Protein AF-A0A9D2AWJ4-F1 (afdb_monomer_lite)

Secondary structure (DSSP, 8-state):
----SGGG-S-HHHHHHHHHHHHSHHHHHHHHHHHHHHHHHHHHHHHHHHHHHHHHHHHHHHHHHHHHHHHHHHHHHHHHTT--HHHHHHHHTS-HHHHHHHHHTTTSS--

Foldseek 3Di:
DDDPALVSDPDPVVSVVRCQLPVDPVNVVVVVVVVVVVVVVVVVVVVVVVVVVVVVVCVVVVVVVVLVVVLLVQLVVCVVVVDDLVVSCVVSVHDSVVSVCSVVVVPPPDD

Structure (mmCIF, N/CA/C/O backbone):
data_AF-A0A9D2AWJ4-F1
#
_entry.id   AF-A0A9D2AWJ4-F1
#
loop_
_atom_site.group_PDB
_atom_site.id
_atom_site.type_symbol
_atom_site.label_atom_id
_atom_site.label_alt_id
_atom_site.label_comp_id
_atom_site.label_asym_id
_atom_site.label_entity_id
_atom_site.label_seq_id
_atom_site.pdbx_PDB_ins_code
_atom_site.Cartn_x
_atom_site.Cartn_y
_atom_site.Cartn_z
_atom_site.occupancy
_atom_site.B_iso_or_equiv
_atom_site.auth_seq_id
_atom_site.auth_comp_id
_atom_site.auth_asym_id
_atom_site.auth_atom_id
_atom_site.pdbx_PDB_model_num
ATOM 1 N N . PHE A 1 1 ? 27.344 -14.653 -24.974 1.00 52.97 1 PHE A N 1
ATOM 2 C CA . PHE A 1 1 ? 26.444 -13.484 -24.886 1.00 52.97 1 PHE A CA 1
ATOM 3 C C . PHE A 1 1 ? 27.143 -12.268 -24.255 1.00 52.97 1 PHE A C 1
ATOM 5 O O . PHE A 1 1 ? 26.547 -11.571 -23.450 1.00 52.97 1 PHE A O 1
ATOM 12 N N . HIS A 1 2 ? 28.403 -11.986 -24.617 1.00 65.50 2 HIS A N 1
ATOM 13 C CA . HIS A 1 2 ? 29.209 -10.933 -23.969 1.00 65.50 2 HIS A CA 1
ATOM 14 C C . HIS A 1 2 ? 29.884 -9.980 -24.970 1.00 65.50 2 HIS A C 1
ATOM 16 O O . HIS A 1 2 ? 30.898 -9.375 -24.646 1.00 65.50 2 HIS A O 1
ATOM 22 N N . CYS A 1 3 ? 29.340 -9.857 -26.181 1.00 77.12 3 CYS A N 1
ATOM 23 C CA . CYS A 1 3 ? 29.794 -8.860 -27.151 1.00 77.12 3 CYS A CA 1
ATOM 24 C C . CYS A 1 3 ? 29.312 -7.479 -26.683 1.00 77.12 3 CYS A C 1
ATOM 26 O O . CYS A 1 3 ? 28.118 -7.315 -26.415 1.00 77.12 3 CYS A O 1
ATOM 28 N N . LYS A 1 4 ? 30.225 -6.514 -26.543 1.00 82.62 4 LYS A N 1
ATOM 29 C CA . LYS A 1 4 ? 29.924 -5.157 -26.050 1.00 82.62 4 LYS A CA 1
ATOM 30 C C . LYS A 1 4 ? 29.567 -4.175 -27.166 1.00 82.62 4 LYS A C 1
ATOM 32 O O . LYS A 1 4 ? 28.931 -3.164 -26.886 1.00 82.62 4 LYS A O 1
ATOM 37 N N . SER A 1 5 ? 29.938 -4.485 -28.404 1.00 86.94 5 SER A N 1
ATOM 38 C CA . SER A 1 5 ? 29.662 -3.686 -29.602 1.00 86.94 5 SER A CA 1
ATOM 39 C C . SER A 1 5 ? 29.201 -4.569 -30.759 1.00 86.94 5 SER A C 1
ATOM 41 O O . SER A 1 5 ? 29.376 -5.793 -30.731 1.00 86.94 5 SER A O 1
ATOM 43 N N . ALA A 1 6 ? 28.632 -3.953 -31.797 1.00 91.19 6 ALA A N 1
ATOM 44 C CA . ALA A 1 6 ? 28.176 -4.673 -32.981 1.00 91.19 6 ALA A CA 1
ATOM 45 C C . ALA A 1 6 ? 29.315 -5.436 -33.674 1.00 91.19 6 ALA A C 1
ATOM 47 O O . ALA A 1 6 ? 29.113 -6.555 -34.139 1.00 91.19 6 ALA A O 1
ATOM 48 N N . SER A 1 7 ? 30.526 -4.869 -33.704 1.00 90.31 7 SER A N 1
ATOM 49 C CA . SER A 1 7 ? 31.691 -5.469 -34.370 1.00 90.31 7 SER A CA 1
ATOM 50 C C . SER A 1 7 ? 32.209 -6.745 -33.704 1.00 90.31 7 SER A C 1
ATOM 52 O O . SER A 1 7 ? 32.935 -7.508 -34.329 1.00 90.31 7 SER A O 1
ATOM 54 N N . GLU A 1 8 ? 31.867 -6.979 -32.437 1.00 90.94 8 GLU A N 1
ATOM 55 C CA . GLU A 1 8 ? 32.259 -8.190 -31.705 1.00 90.94 8 GLU A CA 1
ATOM 56 C C . GLU A 1 8 ? 31.268 -9.347 -31.911 1.00 90.94 8 GLU A C 1
ATOM 58 O O . GLU A 1 8 ? 31.483 -10.452 -31.409 1.00 90.94 8 GLU A O 1
ATOM 63 N N . MET A 1 9 ? 30.154 -9.105 -32.606 1.00 90.06 9 MET A N 1
ATOM 64 C CA . MET A 1 9 ? 29.104 -10.095 -32.814 1.00 90.06 9 MET A CA 1
ATOM 65 C C . MET A 1 9 ? 29.366 -10.915 -34.077 1.00 90.06 9 MET A C 1
ATOM 67 O O . MET A 1 9 ? 29.574 -10.372 -35.152 1.00 90.06 9 MET A O 1
ATOM 71 N N . TYR A 1 10 ? 29.278 -12.241 -33.955 1.00 88.94 10 TYR A N 1
ATOM 72 C CA . TYR A 1 10 ? 29.454 -13.163 -35.085 1.00 88.94 10 TYR A CA 1
ATOM 73 C C . TYR A 1 10 ? 28.266 -13.172 -36.065 1.00 88.94 10 TYR A C 1
ATOM 75 O O . TYR A 1 10 ? 28.417 -13.491 -37.239 1.00 88.94 10 TYR A O 1
ATOM 83 N N . SER A 1 11 ? 27.057 -12.866 -35.588 1.00 91.38 11 SER A N 1
ATOM 84 C CA . SER A 1 11 ? 25.866 -12.841 -36.439 1.00 91.38 11 SER A CA 1
ATOM 85 C C . SER A 1 11 ? 25.741 -11.489 -37.125 1.00 91.38 11 SER A C 1
ATOM 87 O O . SER A 1 11 ? 25.444 -10.504 -36.456 1.00 91.38 11 SER A O 1
ATOM 89 N N . GLU A 1 12 ? 25.865 -11.476 -38.451 1.00 92.31 12 GLU A N 1
ATOM 90 C CA . GLU A 1 12 ? 25.696 -10.275 -39.287 1.00 92.31 12 GLU A CA 1
ATOM 91 C C . GLU A 1 12 ? 24.323 -9.603 -39.111 1.00 92.31 12 GLU A C 1
ATOM 93 O O . GLU A 1 12 ? 24.183 -8.383 -39.140 1.00 92.31 12 GLU A O 1
ATOM 98 N N . VAL A 1 13 ? 23.281 -10.405 -38.876 1.00 94.06 13 VAL A N 1
ATOM 99 C CA . VAL A 1 13 ? 21.922 -9.893 -38.650 1.00 94.06 13 VAL A CA 1
ATOM 100 C C . VAL A 1 13 ? 21.830 -9.169 -37.306 1.00 94.06 13 VAL A C 1
ATOM 102 O O . VAL A 1 13 ? 21.256 -8.083 -37.216 1.00 94.06 13 VAL A O 1
ATOM 105 N N . LEU A 1 14 ? 22.383 -9.764 -36.245 1.00 90.56 14 LEU A N 1
ATOM 106 C CA . LEU A 1 14 ? 22.347 -9.158 -34.915 1.00 90.56 14 LEU A CA 1
ATOM 107 C C . LEU A 1 14 ? 23.324 -7.981 -34.798 1.00 90.56 14 LEU A C 1
ATOM 109 O O . LEU A 1 14 ? 22.961 -6.981 -34.184 1.00 90.56 14 LEU A O 1
ATOM 113 N N . SER A 1 15 ? 24.512 -8.070 -35.405 1.00 93.56 15 SER A N 1
ATOM 114 C CA . SER A 1 15 ? 25.485 -6.973 -35.453 1.00 93.56 15 SER A CA 1
ATOM 115 C C . SER A 1 15 ? 24.887 -5.756 -36.158 1.00 93.56 15 SER A C 1
ATOM 117 O O . SER A 1 15 ? 24.938 -4.656 -35.613 1.00 93.56 15 SER A O 1
ATOM 119 N N . GLY A 1 16 ? 24.219 -5.957 -37.301 1.00 94.69 16 GLY A N 1
ATOM 120 C CA . GLY A 1 16 ? 23.527 -4.897 -38.030 1.00 94.69 16 GLY A CA 1
ATOM 121 C C . GLY A 1 16 ? 22.482 -4.186 -37.171 1.00 94.69 16 GLY A C 1
ATOM 122 O O . GLY A 1 16 ? 22.517 -2.965 -37.042 1.00 94.69 16 GLY A O 1
ATOM 123 N N . ARG A 1 17 ? 21.604 -4.945 -36.500 1.00 93.56 17 ARG A N 1
ATOM 124 C CA . ARG A 1 17 ? 20.577 -4.367 -35.614 1.00 93.56 17 ARG A CA 1
ATOM 125 C C . ARG A 1 17 ? 21.167 -3.630 -34.413 1.00 93.56 17 ARG A C 1
ATOM 127 O O . ARG A 1 17 ? 20.675 -2.563 -34.062 1.00 93.56 17 ARG A O 1
ATOM 134 N N . VAL A 1 18 ? 22.195 -4.190 -33.774 1.00 92.50 18 VAL A N 1
ATOM 135 C CA . VAL A 1 18 ? 22.856 -3.551 -32.625 1.00 92.50 18 VAL A CA 1
ATOM 136 C C . VAL A 1 18 ? 23.544 -2.260 -33.047 1.00 92.50 18 VAL A C 1
ATOM 138 O O . VAL A 1 18 ? 23.438 -1.272 -32.327 1.00 92.50 18 VAL A O 1
ATOM 141 N N . ARG A 1 19 ? 24.182 -2.237 -34.222 1.00 94.62 19 ARG A N 1
ATOM 142 C CA . ARG A 1 19 ? 24.784 -1.021 -34.768 1.00 94.62 19 ARG A CA 1
ATOM 143 C C . ARG A 1 19 ? 23.736 0.067 -34.977 1.00 94.62 19 ARG A C 1
ATOM 145 O O . ARG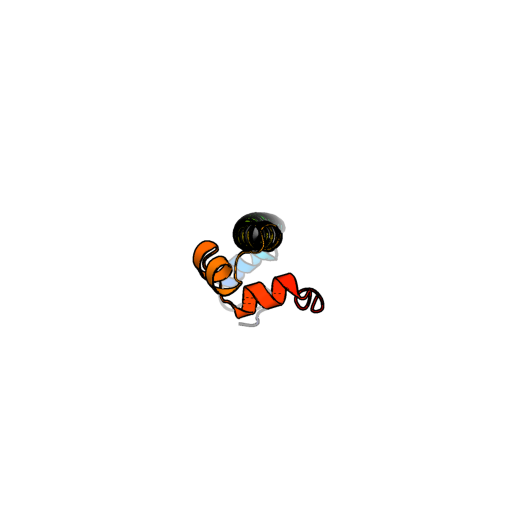 A 1 19 ? 23.929 1.169 -34.481 1.00 94.62 19 ARG A O 1
ATOM 152 N N . THR A 1 20 ? 22.618 -0.241 -35.636 1.00 94.75 20 THR A N 1
ATOM 153 C CA . THR A 1 20 ? 21.528 0.731 -35.817 1.00 94.75 20 THR A CA 1
ATOM 154 C C . THR A 1 20 ? 21.048 1.270 -34.471 1.00 94.75 20 THR A C 1
ATOM 156 O O . THR A 1 20 ? 21.142 2.465 -34.233 1.00 94.75 20 THR A O 1
ATOM 159 N N . LEU A 1 21 ? 20.636 0.399 -33.549 1.00 93.25 21 LEU A N 1
ATOM 160 C CA . LEU A 1 21 ? 19.974 0.823 -32.310 1.00 93.25 21 LEU A CA 1
ATOM 161 C C . LEU A 1 21 ? 20.910 1.451 -31.262 1.00 93.25 21 LEU A C 1
ATOM 163 O O . LEU A 1 21 ? 20.443 2.204 -30.418 1.00 93.25 21 LEU A O 1
ATOM 167 N N . LYS A 1 22 ? 22.206 1.107 -31.248 1.00 91.75 22 LYS A N 1
ATOM 168 C CA . LYS A 1 22 ? 23.138 1.529 -30.179 1.00 91.75 22 LYS A CA 1
ATOM 169 C C . LYS A 1 22 ? 24.299 2.401 -30.635 1.00 91.75 22 LYS A C 1
ATOM 171 O O . LYS A 1 22 ? 24.954 2.990 -29.782 1.00 91.75 22 LYS A O 1
ATOM 176 N N . GLU A 1 23 ? 24.611 2.421 -31.928 1.00 93.50 23 GLU A N 1
ATOM 177 C CA . GLU A 1 23 ? 25.801 3.106 -32.450 1.00 93.50 23 GLU A CA 1
ATOM 178 C C . GLU A 1 23 ? 25.448 4.240 -33.427 1.00 93.50 23 GLU A C 1
ATOM 180 O O . GLU A 1 23 ? 26.265 5.140 -33.604 1.00 93.50 23 GLU A O 1
ATOM 185 N N . THR A 1 24 ? 24.261 4.230 -34.051 1.00 96.75 24 THR A N 1
ATOM 186 C CA . THR A 1 24 ? 23.803 5.350 -34.895 1.00 96.75 24 THR A CA 1
ATOM 187 C C . THR A 1 24 ? 23.062 6.398 -34.075 1.00 96.75 24 THR A C 1
ATOM 189 O O . THR A 1 24 ? 22.346 6.052 -33.141 1.00 96.75 24 THR A O 1
ATOM 192 N N . GLU A 1 25 ? 23.215 7.671 -34.440 1.00 97.62 25 GLU A N 1
ATOM 193 C CA . GLU A 1 25 ? 22.549 8.793 -33.765 1.00 97.62 25 GLU A CA 1
ATOM 194 C C . GLU A 1 25 ? 21.021 8.637 -33.780 1.00 97.62 25 GLU A C 1
ATOM 196 O O . GLU A 1 25 ? 20.405 8.648 -32.720 1.00 97.62 25 GLU A O 1
ATOM 201 N N . GLU A 1 26 ? 20.432 8.349 -34.946 1.00 96.69 26 GLU A N 1
ATOM 202 C CA . GLU A 1 26 ? 18.986 8.127 -35.105 1.00 96.69 26 GLU A CA 1
ATOM 203 C C . GLU A 1 26 ? 18.467 6.982 -34.222 1.00 96.69 26 GLU A C 1
ATOM 205 O O . GLU A 1 26 ? 17.487 7.148 -33.498 1.00 96.69 26 GLU A O 1
ATOM 210 N N . GLY A 1 27 ? 19.145 5.828 -34.224 1.00 96.38 27 GLY A N 1
ATOM 211 C CA . GLY A 1 27 ? 18.717 4.696 -33.400 1.00 96.38 27 GLY A CA 1
ATOM 212 C C . GLY A 1 27 ? 18.899 4.939 -31.901 1.00 96.38 27 GLY A C 1
ATOM 213 O O . GLY A 1 27 ? 18.082 4.479 -31.108 1.00 96.38 27 GLY A O 1
ATOM 214 N N . ILE A 1 28 ? 19.926 5.693 -31.494 1.00 95.81 28 ILE A N 1
ATOM 215 C CA . ILE A 1 28 ? 20.097 6.105 -30.095 1.00 95.81 28 ILE A CA 1
ATOM 216 C C . ILE A 1 28 ? 18.968 7.053 -29.682 1.00 95.81 28 ILE A C 1
ATOM 218 O O . ILE A 1 28 ? 18.414 6.886 -28.598 1.00 95.81 28 ILE A O 1
ATOM 222 N N . GLU A 1 29 ? 18.609 8.029 -30.517 1.00 97.19 29 GLU A N 1
ATOM 223 C CA . GLU A 1 29 ? 17.508 8.958 -30.242 1.00 97.19 29 GLU A CA 1
ATOM 224 C C . GLU A 1 29 ? 16.162 8.234 -30.119 1.00 97.19 29 GLU A C 1
ATOM 226 O O . GLU A 1 29 ? 15.420 8.481 -29.163 1.00 97.19 29 GLU A O 1
ATOM 231 N N . GLU A 1 30 ? 15.873 7.300 -31.030 1.00 96.50 30 GLU A N 1
ATOM 232 C CA . GLU A 1 30 ? 14.681 6.448 -30.976 1.00 96.50 30 GLU A CA 1
ATOM 233 C C . GLU A 1 30 ? 14.642 5.639 -29.672 1.00 96.50 30 GLU A C 1
ATOM 235 O O . GLU A 1 30 ? 13.666 5.712 -28.925 1.00 96.50 30 GLU A O 1
ATOM 240 N N . MET A 1 31 ? 15.733 4.945 -29.333 1.00 95.31 31 MET A N 1
ATOM 241 C CA . MET A 1 31 ? 15.819 4.150 -28.103 1.00 95.31 31 MET A CA 1
ATOM 242 C C . MET A 1 31 ? 15.711 4.998 -26.836 1.00 95.31 31 MET A C 1
ATOM 244 O O . MET A 1 31 ? 15.049 4.590 -25.883 1.00 95.31 31 MET A O 1
ATOM 248 N N . CYS A 1 32 ? 16.330 6.179 -26.805 1.00 96.19 32 CYS A N 1
ATOM 249 C CA . CYS A 1 32 ? 16.199 7.111 -25.687 1.00 96.19 32 CYS A CA 1
ATOM 250 C C . CYS A 1 32 ? 14.742 7.529 -25.489 1.00 96.19 32 CYS A C 1
ATOM 252 O O . CYS A 1 32 ? 14.252 7.536 -24.360 1.00 96.19 32 CYS A O 1
ATOM 254 N N . ARG A 1 33 ? 14.037 7.838 -26.580 1.00 97.38 33 ARG A N 1
ATOM 255 C CA . ARG A 1 33 ? 12.627 8.213 -26.527 1.00 97.38 33 ARG A CA 1
ATOM 256 C C . ARG A 1 33 ? 11.747 7.059 -26.049 1.00 97.38 33 ARG A C 1
ATOM 258 O O . ARG A 1 33 ? 10.932 7.269 -25.156 1.00 97.38 33 ARG A O 1
ATOM 265 N N . GLU A 1 34 ? 11.919 5.859 -26.598 1.00 97.25 34 GLU A N 1
ATOM 266 C CA . GLU A 1 34 ? 11.145 4.685 -26.177 1.00 97.25 34 GLU A CA 1
ATOM 267 C C . GLU A 1 34 ? 11.365 4.355 -24.694 1.00 97.25 34 GLU A C 1
ATOM 269 O O . GLU A 1 34 ? 10.415 4.044 -23.974 1.00 97.25 34 GLU A O 1
ATOM 274 N N . LEU A 1 35 ? 12.609 4.459 -24.212 1.00 97.19 35 LEU A N 1
ATOM 275 C CA . LEU A 1 35 ? 12.930 4.240 -22.803 1.00 97.19 35 LEU A CA 1
ATOM 276 C C . LEU A 1 35 ? 12.305 5.299 -21.892 1.00 97.19 35 LEU A C 1
ATOM 278 O O . LEU A 1 35 ? 11.816 4.950 -20.818 1.00 97.19 35 LEU A O 1
ATOM 282 N N . GLU A 1 36 ? 12.292 6.567 -22.308 1.00 98.19 36 GLU A N 1
ATOM 283 C CA . GLU A 1 36 ? 11.619 7.634 -21.565 1.00 98.19 36 GLU A CA 1
ATOM 284 C C . GLU A 1 36 ? 10.107 7.375 -21.501 1.00 98.19 36 GLU A C 1
ATOM 286 O O . GLU A 1 36 ? 9.521 7.420 -20.422 1.00 98.19 36 GLU A O 1
ATOM 291 N N . GLU A 1 37 ? 9.473 7.021 -22.621 1.00 98.25 37 GLU A N 1
ATOM 292 C CA . GLU A 1 37 ? 8.043 6.690 -22.664 1.00 98.25 37 GLU A CA 1
ATOM 293 C C . GLU A 1 37 ? 7.711 5.489 -21.758 1.00 98.25 37 GLU A C 1
ATOM 295 O O . GLU A 1 37 ? 6.761 5.554 -20.971 1.00 98.25 37 GLU A O 1
ATOM 300 N N . LEU A 1 38 ? 8.527 4.429 -21.789 1.00 98.38 38 LEU A N 1
ATOM 301 C CA . LEU A 1 38 ? 8.382 3.272 -20.901 1.00 98.38 38 LEU A CA 1
ATOM 302 C C . LEU A 1 38 ? 8.541 3.663 -19.424 1.00 98.38 38 LEU A C 1
ATOM 304 O O . LEU A 1 38 ? 7.760 3.219 -18.578 1.00 98.38 38 LEU A O 1
ATOM 308 N N . TYR A 1 39 ? 9.532 4.498 -19.101 1.00 98.38 39 TYR A N 1
ATOM 309 C CA . TYR A 1 39 ? 9.754 4.975 -17.738 1.00 98.38 39 TYR A CA 1
ATOM 310 C C . TYR A 1 39 ? 8.565 5.799 -17.235 1.00 98.38 39 TYR A C 1
ATOM 312 O O . TYR A 1 39 ? 8.069 5.560 -16.133 1.00 98.38 39 TYR A O 1
ATOM 320 N N . GLN A 1 40 ? 8.057 6.725 -18.051 1.00 98.50 40 GLN A N 1
ATOM 321 C CA . GLN A 1 40 ? 6.895 7.535 -17.693 1.00 98.50 40 GLN A CA 1
ATOM 322 C C . GLN A 1 40 ? 5.639 6.679 -17.508 1.00 98.50 40 GLN A C 1
ATOM 324 O O . GLN A 1 40 ? 4.900 6.889 -16.546 1.00 98.50 40 GLN A O 1
ATOM 329 N N . MET A 1 41 ? 5.426 5.678 -18.366 1.00 98.19 41 MET A N 1
ATOM 330 C CA . MET A 1 41 ? 4.320 4.729 -18.230 1.00 98.19 41 MET A CA 1
ATOM 331 C C . MET A 1 41 ? 4.402 3.966 -16.905 1.00 98.19 41 MET A C 1
ATOM 333 O O . MET A 1 41 ? 3.460 4.012 -16.117 1.00 98.19 41 MET A O 1
ATOM 337 N N . GLY A 1 42 ? 5.563 3.383 -16.589 1.00 98.50 42 GLY A N 1
ATOM 338 C CA . GLY A 1 42 ? 5.769 2.684 -15.318 1.00 98.50 42 GLY A CA 1
ATOM 339 C C . GLY A 1 42 ? 5.571 3.590 -14.096 1.00 98.50 42 GLY A C 1
ATOM 340 O O . GLY A 1 42 ? 4.989 3.179 -13.093 1.00 98.50 42 GLY A O 1
ATOM 341 N N . MET A 1 43 ? 5.988 4.857 -14.182 1.00 98.44 43 MET A N 1
ATOM 342 C CA . MET A 1 43 ? 5.756 5.850 -13.129 1.00 98.44 43 MET A CA 1
ATOM 343 C C . MET A 1 43 ? 4.271 6.196 -12.963 1.00 98.44 43 MET A C 1
ATOM 345 O O . MET A 1 43 ? 3.807 6.406 -11.838 1.00 98.44 43 MET A O 1
ATOM 349 N N . MET A 1 44 ? 3.520 6.297 -14.060 1.00 98.31 44 MET A N 1
ATOM 350 C CA . MET A 1 44 ? 2.081 6.556 -14.026 1.00 98.31 44 MET A CA 1
ATOM 351 C C . MET A 1 44 ? 1.316 5.377 -13.433 1.00 98.31 44 MET A C 1
ATOM 353 O O . MET A 1 44 ? 0.498 5.597 -12.534 1.00 98.31 44 MET A O 1
ATOM 357 N N . ASP A 1 45 ? 1.634 4.162 -13.875 1.00 98.38 45 ASP A N 1
ATOM 358 C CA . ASP A 1 45 ? 1.025 2.922 -13.398 1.00 98.38 45 ASP A CA 1
ATOM 359 C C . ASP A 1 45 ? 1.303 2.731 -11.908 1.00 98.38 45 ASP A C 1
ATOM 361 O O . ASP A 1 45 ? 0.366 2.649 -11.116 1.00 98.38 45 ASP A O 1
ATOM 365 N N . GLY A 1 46 ? 2.567 2.838 -11.482 1.00 98.62 46 GLY A N 1
ATOM 366 C CA . GLY A 1 46 ? 2.930 2.718 -10.069 1.00 98.62 46 GLY A CA 1
ATOM 367 C C . GLY A 1 46 ? 2.244 3.761 -9.176 1.00 98.62 46 GLY A C 1
ATOM 368 O O . GLY A 1 46 ? 1.810 3.457 -8.063 1.00 98.62 46 GLY A O 1
ATOM 369 N N . ARG A 1 47 ? 2.063 5.003 -9.655 1.00 98.44 47 ARG A N 1
ATOM 370 C CA . ARG A 1 47 ? 1.282 6.017 -8.920 1.00 98.44 47 ARG A CA 1
ATOM 371 C C . ARG A 1 47 ? -0.210 5.692 -8.887 1.00 98.44 47 ARG A C 1
ATOM 373 O O . ARG A 1 47 ? -0.871 6.030 -7.904 1.00 98.44 47 ARG A O 1
ATOM 380 N N . ALA A 1 48 ? -0.769 5.142 -9.962 1.00 98.50 48 ALA A N 1
ATOM 381 C CA . ALA A 1 48 ? -2.177 4.769 -10.024 1.00 98.50 48 ALA A CA 1
ATOM 382 C C . ALA A 1 48 ? -2.475 3.599 -9.079 1.00 98.50 48 ALA A C 1
ATOM 384 O O . ALA A 1 48 ? -3.381 3.719 -8.251 1.00 98.50 48 ALA A O 1
ATOM 385 N N . GLU A 1 49 ? -1.660 2.546 -9.138 1.00 98.44 49 GLU A N 1
ATOM 386 C CA . GLU A 1 49 ? -1.721 1.386 -8.249 1.00 98.44 49 GLU A CA 1
ATOM 387 C C . GLU A 1 49 ? -1.577 1.819 -6.791 1.00 98.44 49 GLU A C 1
ATOM 389 O O . GLU A 1 49 ? -2.516 1.643 -6.014 1.00 98.44 49 GLU A O 1
ATOM 394 N N . GLY A 1 50 ? -0.498 2.530 -6.445 1.00 98.62 50 GLY A N 1
ATOM 395 C CA . GLY A 1 50 ? -0.256 2.976 -5.071 1.00 98.62 50 GLY A CA 1
ATOM 396 C C . GLY A 1 50 ? -1.367 3.869 -4.505 1.00 98.62 50 GLY A C 1
ATOM 397 O O . GLY A 1 50 ? -1.732 3.750 -3.335 1.00 98.62 50 GLY A O 1
ATOM 398 N N . ARG A 1 51 ? -1.980 4.738 -5.326 1.00 98.44 51 ARG A N 1
ATOM 399 C CA . ARG A 1 51 ? -3.167 5.504 -4.900 1.00 98.44 51 ARG A CA 1
ATOM 400 C C . ARG A 1 51 ? -4.369 4.600 -4.659 1.00 98.44 51 ARG A C 1
ATOM 402 O O . ARG A 1 51 ? -5.080 4.800 -3.677 1.00 98.44 51 ARG A O 1
ATOM 409 N N . SER A 1 52 ? -4.631 3.657 -5.560 1.00 98.25 52 SER A N 1
ATOM 410 C CA . SER A 1 52 ? -5.781 2.761 -5.446 1.00 98.25 52 SER A CA 1
ATOM 411 C C . SER A 1 52 ? -5.681 1.864 -4.208 1.00 98.25 52 SER A C 1
ATOM 413 O O . SER A 1 52 ? -6.644 1.780 -3.443 1.00 98.25 52 SER A O 1
ATOM 415 N N . GLU A 1 53 ? -4.499 1.302 -3.945 1.00 98.25 53 GLU A N 1
ATOM 416 C CA . GLU A 1 53 ? -4.207 0.488 -2.766 1.00 98.25 53 GLU A CA 1
ATOM 417 C C . GLU A 1 53 ? -4.287 1.317 -1.486 1.00 98.25 53 GLU A C 1
ATOM 419 O O . GLU A 1 53 ? -4.988 0.936 -0.548 1.00 98.25 53 GLU A O 1
ATOM 424 N N . GLY A 1 54 ? -3.661 2.499 -1.467 1.00 98.56 54 GLY A N 1
ATOM 425 C CA . GLY A 1 54 ? -3.709 3.402 -0.317 1.00 98.56 54 GLY A CA 1
ATOM 426 C C . GLY A 1 54 ? -5.135 3.833 0.040 1.00 98.56 54 GLY A C 1
ATOM 427 O O . GLY A 1 54 ? -5.511 3.843 1.210 1.00 98.56 54 GLY A O 1
ATOM 428 N N . ILE A 1 55 ? -5.975 4.124 -0.960 1.00 98.44 55 ILE A N 1
ATOM 429 C CA . ILE A 1 55 ? -7.396 4.438 -0.747 1.00 98.44 55 ILE A CA 1
ATOM 430 C C . ILE A 1 55 ? -8.156 3.222 -0.208 1.00 98.44 55 ILE A C 1
ATOM 432 O O . ILE A 1 55 ? -9.017 3.380 0.662 1.00 98.44 55 ILE A O 1
ATOM 436 N N . ALA A 1 56 ? -7.893 2.024 -0.731 1.00 98.12 56 ALA A N 1
ATOM 437 C CA . ALA A 1 56 ? -8.568 0.809 -0.290 1.00 98.12 56 ALA A CA 1
ATOM 438 C C . ALA A 1 56 ? -8.226 0.478 1.171 1.00 98.12 56 ALA A C 1
ATOM 440 O O . ALA A 1 56 ? -9.143 0.273 1.973 1.00 98.12 56 ALA A O 1
ATOM 441 N N . LEU A 1 57 ? -6.935 0.511 1.519 1.00 97.94 57 LEU A N 1
ATOM 442 C CA . LEU A 1 57 ? -6.432 0.306 2.879 1.00 97.94 57 LEU A CA 1
ATOM 443 C C . LEU A 1 57 ? -6.982 1.366 3.833 1.00 97.94 57 LEU A C 1
ATOM 445 O O . LEU A 1 57 ? -7.647 1.018 4.805 1.00 97.94 57 LEU A O 1
ATOM 449 N N . GLY A 1 58 ? -6.844 2.651 3.493 1.00 98.38 58 GLY A N 1
ATOM 450 C CA . GLY A 1 58 ? -7.335 3.743 4.333 1.00 98.38 58 GLY A CA 1
ATOM 451 C C . GLY A 1 58 ? -8.848 3.685 4.574 1.00 98.38 58 GLY A C 1
ATOM 452 O O . GLY A 1 58 ? -9.317 3.947 5.680 1.00 98.38 58 GLY A O 1
ATOM 453 N N . ARG A 1 59 ? -9.648 3.271 3.578 1.00 98.06 59 ARG A N 1
ATOM 454 C CA . ARG A 1 59 ? -11.092 3.045 3.780 1.00 98.06 59 ARG A CA 1
ATOM 455 C C . ARG A 1 59 ? -11.395 1.824 4.639 1.00 98.06 59 ARG A C 1
ATOM 457 O O . ARG A 1 59 ? -12.450 1.801 5.270 1.00 98.06 59 ARG A O 1
ATOM 464 N N . ALA A 1 60 ? -10.588 0.770 4.579 1.00 97.81 60 ALA A N 1
ATOM 465 C CA . ALA A 1 60 ? -10.781 -0.416 5.408 1.00 97.81 60 ALA A CA 1
ATOM 466 C C . ALA A 1 60 ? -10.443 -0.106 6.873 1.00 97.81 60 ALA A C 1
ATOM 468 O O . ALA A 1 60 ? -11.285 -0.322 7.744 1.00 97.81 60 ALA A O 1
ATOM 469 N N . GLU A 1 61 ? -9.278 0.497 7.115 1.00 97.62 61 GLU A N 1
ATOM 470 C CA . GLU A 1 61 ? -8.835 0.942 8.438 1.00 97.62 61 GLU A CA 1
ATOM 471 C C . GLU A 1 61 ? -9.809 1.958 9.034 1.00 97.62 61 GLU A C 1
ATOM 473 O O . GLU A 1 61 ? -10.316 1.747 10.132 1.00 97.62 61 GLU A O 1
ATOM 478 N N . GLY A 1 62 ? -10.174 2.999 8.279 1.00 98.06 62 GLY A N 1
ATOM 479 C 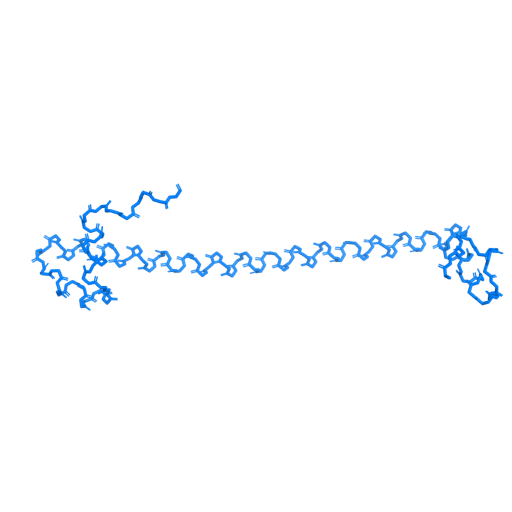CA . GLY A 1 62 ? -11.108 4.023 8.747 1.00 98.06 62 GLY A CA 1
ATOM 480 C C . GLY A 1 62 ? -12.496 3.475 9.092 1.00 98.06 62 GLY A C 1
ATOM 481 O O . GLY A 1 62 ? -13.114 3.931 10.051 1.00 98.06 62 GLY A O 1
ATOM 482 N N . ARG A 1 63 ? -12.990 2.464 8.360 1.00 97.94 63 ARG A N 1
ATOM 483 C CA . ARG A 1 63 ? -14.256 1.790 8.700 1.00 97.94 63 ARG A CA 1
ATOM 484 C C . ARG A 1 63 ? -14.142 0.979 9.986 1.00 97.94 63 ARG A C 1
ATOM 486 O O . ARG A 1 63 ? -15.019 1.094 10.835 1.00 97.94 63 ARG A O 1
ATOM 493 N N . SER A 1 64 ? -13.078 0.188 10.129 1.00 96.38 64 SER A N 1
ATOM 494 C CA . SER A 1 64 ? -12.841 -0.615 11.334 1.00 96.38 64 SER A CA 1
ATOM 495 C C . SER A 1 64 ? -12.686 0.271 12.570 1.00 96.38 64 SER A C 1
ATOM 497 O O . SER A 1 64 ? -13.294 0.015 13.608 1.00 96.38 64 SER A O 1
ATOM 499 N N . GLU A 1 65 ? -11.907 1.343 12.449 1.00 96.75 65 GLU A N 1
ATOM 500 C CA . GLU A 1 65 ? -11.665 2.292 13.528 1.00 96.75 65 GLU A CA 1
ATOM 501 C C . GLU A 1 65 ? -12.934 3.069 13.894 1.00 96.75 65 GLU A C 1
ATOM 503 O O . GLU A 1 65 ? -13.271 3.188 15.072 1.00 96.75 65 GLU A O 1
ATOM 508 N N . GLY A 1 66 ? -13.699 3.518 12.894 1.00 97.44 66 GLY A N 1
ATOM 509 C CA . GLY A 1 66 ? -14.990 4.168 13.108 1.00 97.44 66 GLY A CA 1
ATOM 510 C C . GLY A 1 66 ? -16.000 3.261 13.815 1.00 97.44 66 GLY A C 1
ATOM 511 O O . GLY A 1 66 ? -16.641 3.689 14.772 1.00 97.44 66 GLY A O 1
ATOM 512 N N . GLU A 1 67 ? -16.112 1.993 13.405 1.00 97.12 67 GLU A N 1
ATOM 513 C CA . GLU A 1 67 ? -16.985 1.018 14.072 1.00 97.12 67 GLU A CA 1
ATOM 514 C C . GLU A 1 67 ? -16.548 0.774 15.522 1.00 97.12 67 GLU A C 1
ATOM 516 O O . GLU A 1 67 ? -17.379 0.750 16.433 1.00 97.12 67 GLU A O 1
ATOM 521 N N . ARG A 1 68 ? -15.240 0.629 15.757 1.00 96.25 68 ARG A N 1
ATOM 522 C CA . ARG A 1 68 ? -14.675 0.440 17.096 1.00 96.25 68 ARG A CA 1
ATOM 523 C C . ARG A 1 68 ? -14.958 1.643 17.998 1.00 96.25 68 ARG A C 1
ATOM 525 O O . ARG A 1 68 ? -15.365 1.449 19.142 1.00 96.25 68 ARG A O 1
ATOM 532 N N . MET A 1 69 ? -14.766 2.863 17.498 1.00 96.56 69 MET A N 1
ATOM 533 C CA . MET A 1 69 ? -15.030 4.096 18.244 1.00 96.56 69 MET A CA 1
ATOM 534 C C . MET A 1 69 ? -16.517 4.260 18.559 1.00 96.56 69 MET A C 1
ATOM 536 O O . MET A 1 69 ? -16.852 4.514 19.712 1.00 96.56 69 MET A O 1
ATOM 540 N N . ALA A 1 70 ? -17.405 4.006 17.594 1.00 97.25 70 ALA A N 1
ATOM 541 C CA . ALA A 1 70 ? -18.851 4.052 17.816 1.00 97.25 70 ALA A CA 1
ATOM 542 C C . ALA A 1 70 ? -19.313 3.022 18.863 1.00 97.25 70 ALA A C 1
ATOM 544 O O . ALA A 1 70 ? -20.127 3.329 19.734 1.00 97.25 70 ALA A O 1
ATOM 545 N N . LYS A 1 71 ? -18.764 1.799 18.829 1.00 97.25 71 LYS A N 1
ATOM 546 C CA . LYS A 1 71 ? -19.029 0.784 19.863 1.00 97.25 71 LYS A CA 1
ATOM 547 C C . LYS A 1 71 ? -18.501 1.213 21.231 1.00 97.25 71 LYS A C 1
ATOM 549 O O . LYS A 1 71 ? -19.204 1.035 22.221 1.00 97.25 71 LYS A O 1
ATOM 554 N N . LYS A 1 72 ? -17.293 1.783 21.294 1.00 96.31 72 LYS A N 1
ATOM 555 C CA . LYS A 1 72 ? -16.689 2.282 22.540 1.00 96.31 72 LYS A CA 1
ATOM 556 C C . LYS A 1 72 ? -17.523 3.417 23.147 1.00 96.31 72 LYS A C 1
ATOM 558 O O . LYS A 1 72 ? -17.794 3.384 24.341 1.00 96.31 72 LYS A O 1
ATOM 563 N N . GLU A 1 73 ? -17.990 4.363 22.336 1.00 97.06 73 GLU A N 1
ATOM 564 C CA . GLU A 1 73 ? -18.897 5.438 22.763 1.00 97.06 73 GLU A CA 1
ATOM 565 C C . GLU A 1 73 ? -20.220 4.881 23.307 1.00 97.06 73 GLU A C 1
ATOM 567 O O . GLU A 1 73 ? -20.614 5.217 24.421 1.00 97.06 73 GLU A O 1
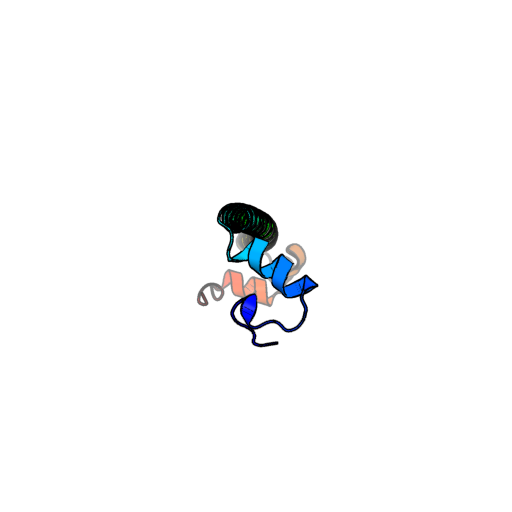ATOM 572 N N . MET A 1 74 ? -20.845 3.943 22.587 1.00 96.94 74 MET A N 1
ATOM 573 C CA . MET A 1 74 ? -22.062 3.266 23.049 1.00 96.94 74 MET A CA 1
ATOM 574 C C . MET A 1 74 ? -21.851 2.555 24.392 1.00 96.94 74 MET A C 1
ATOM 576 O O . MET A 1 74 ? -22.717 2.608 25.262 1.00 96.94 74 MET A O 1
ATOM 580 N N . VAL A 1 75 ? -20.699 1.903 24.589 1.00 97.69 75 VAL A N 1
ATOM 581 C CA . VAL A 1 75 ? -20.349 1.282 25.875 1.00 97.69 75 VAL A CA 1
ATOM 582 C C . VAL A 1 75 ? -20.331 2.310 27.003 1.00 97.69 75 VAL A C 1
ATOM 584 O O . VAL A 1 75 ? -20.910 2.038 28.053 1.00 97.69 75 VAL A O 1
ATOM 587 N N . PHE A 1 76 ? -19.720 3.480 26.798 1.00 96.00 76 PHE A N 1
ATOM 588 C CA . PHE A 1 76 ? -19.713 4.539 27.809 1.00 96.00 76 PHE A CA 1
ATOM 589 C C . PHE A 1 76 ? -21.123 5.054 28.106 1.00 96.00 76 PHE A C 1
ATOM 591 O O . PHE A 1 76 ? -21.506 5.091 29.271 1.00 96.00 76 PHE A O 1
ATOM 598 N N . SER A 1 77 ? -21.933 5.347 27.083 1.00 96.62 77 SER A N 1
ATOM 599 C CA . SER A 1 77 ? -23.310 5.822 27.284 1.00 96.62 77 SER A CA 1
ATOM 600 C C . SER A 1 77 ? -24.190 4.814 28.029 1.00 96.62 77 SER A C 1
ATOM 602 O O . SER A 1 77 ? -25.018 5.199 28.849 1.00 96.62 77 SER A O 1
ATOM 604 N N . LEU A 1 78 ? -24.023 3.512 27.769 1.00 96.50 78 LEU A N 1
ATOM 605 C CA . LEU A 1 78 ? -24.764 2.471 28.488 1.00 96.50 78 LEU A CA 1
ATOM 606 C C . LEU A 1 78 ? -24.243 2.272 29.920 1.00 96.50 78 LEU A C 1
ATOM 608 O O . LEU A 1 78 ? -25.028 1.971 30.817 1.00 96.50 78 LEU A O 1
ATOM 612 N N . ALA A 1 79 ? -22.941 2.449 30.150 1.00 94.81 79 ALA A N 1
ATOM 613 C CA . ALA A 1 79 ? -22.362 2.398 31.489 1.00 94.81 79 ALA A CA 1
ATOM 614 C C . ALA A 1 79 ? -22.793 3.597 32.352 1.00 94.81 79 ALA A C 1
ATOM 616 O O . ALA A 1 79 ? -23.006 3.430 33.549 1.00 94.81 79 ALA A O 1
ATOM 617 N N . GLU A 1 80 ? -22.979 4.780 31.756 1.00 95.50 80 GLU A N 1
ATOM 618 C CA . GLU A 1 80 ? -23.489 5.978 32.443 1.00 95.50 80 GLU A CA 1
ATOM 619 C C . GLU A 1 80 ? -24.900 5.788 33.011 1.00 95.50 80 GLU A C 1
ATOM 621 O O . GLU A 1 80 ? -25.221 6.343 34.058 1.00 95.50 80 GLU A O 1
ATOM 626 N N . ILE A 1 81 ? -25.733 4.972 32.359 1.00 95.94 81 ILE A N 1
ATOM 627 C CA . ILE A 1 81 ? -27.062 4.585 32.862 1.00 95.94 81 ILE A CA 1
ATOM 628 C C . ILE A 1 81 ? -27.028 3.285 33.686 1.00 95.94 81 ILE A C 1
ATOM 630 O O . ILE A 1 81 ? -28.057 2.634 33.864 1.00 95.94 81 ILE A O 1
ATOM 634 N N . GLU A 1 82 ? -25.842 2.908 34.173 1.00 94.25 82 GLU A N 1
ATOM 635 C CA . GLU A 1 82 ? -25.587 1.799 35.099 1.00 94.25 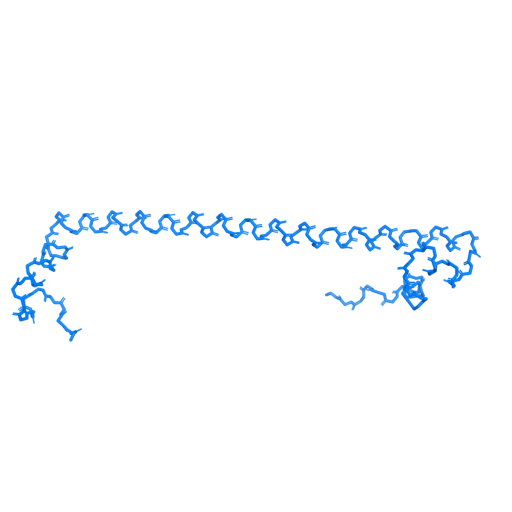82 GLU A CA 1
ATOM 636 C C . GLU A 1 82 ? -26.059 0.422 34.597 1.00 94.25 82 GLU A C 1
ATOM 638 O O . GLU A 1 82 ? -26.406 -0.463 35.388 1.00 94.25 82 GLU A O 1
ATOM 643 N N . LEU A 1 83 ? -26.059 0.193 33.275 1.00 95.69 83 LEU A N 1
ATOM 644 C CA . LEU A 1 83 ? -26.341 -1.146 32.756 1.00 95.69 83 LEU A CA 1
ATOM 645 C C . LEU A 1 83 ? -25.240 -2.142 33.174 1.00 95.69 83 LEU A C 1
ATOM 647 O O . LEU A 1 83 ? -24.053 -1.815 33.115 1.00 95.69 83 LEU A O 1
ATOM 651 N N . PRO A 1 84 ? -25.598 -3.398 33.512 1.00 96.38 84 PRO A N 1
ATOM 652 C CA . PRO A 1 84 ? -24.616 -4.442 33.789 1.00 96.38 84 PRO A CA 1
ATOM 653 C C . PRO A 1 84 ? -23.696 -4.700 32.593 1.00 96.38 84 PRO A C 1
ATOM 655 O O . PRO A 1 84 ? -24.155 -4.760 31.448 1.00 96.38 84 PRO A O 1
ATOM 658 N N . VAL A 1 85 ? -22.409 -4.929 32.863 1.00 95.56 85 VAL A N 1
ATOM 659 C CA . VAL A 1 85 ? -21.359 -5.137 31.849 1.00 95.56 85 VAL A CA 1
ATOM 660 C C . VAL A 1 85 ? -21.713 -6.278 30.890 1.00 95.56 85 VAL A C 1
ATOM 662 O O . VAL A 1 85 ? -21.487 -6.171 29.685 1.00 95.56 85 VAL A O 1
ATOM 665 N N . GLU A 1 86 ? -22.328 -7.347 31.394 1.00 96.75 86 GLU A N 1
ATOM 666 C CA . GLU A 1 86 ? -22.778 -8.494 30.602 1.00 96.75 86 GLU A CA 1
ATOM 667 C C . GLU A 1 86 ? -23.860 -8.089 29.595 1.00 96.75 86 GLU A C 1
ATOM 669 O O . GLU A 1 86 ? -23.839 -8.530 28.444 1.00 96.75 86 GLU A O 1
ATOM 674 N N . LYS A 1 87 ? -24.778 -7.202 30.000 1.00 97.25 87 LYS A N 1
ATOM 675 C CA . LYS A 1 87 ? -25.842 -6.703 29.126 1.00 97.25 87 LYS A CA 1
ATOM 676 C C . LYS A 1 87 ? -25.310 -5.701 28.107 1.00 97.25 87 LYS A C 1
ATOM 678 O O . LYS A 1 87 ? -25.741 -5.727 26.957 1.00 97.25 87 LYS A O 1
ATOM 683 N N . ILE A 1 88 ? -24.351 -4.861 28.495 1.00 97.50 88 ILE A N 1
ATOM 684 C CA . ILE A 1 88 ? -23.654 -3.951 27.576 1.00 97.50 88 ILE A CA 1
ATOM 685 C C . ILE A 1 88 ? -22.926 -4.751 26.488 1.00 97.50 88 ILE A C 1
ATOM 687 O O . ILE A 1 88 ? -23.087 -4.464 25.302 1.00 97.50 88 ILE A O 1
ATOM 691 N N . ALA A 1 89 ? -22.176 -5.785 26.878 1.00 97.62 89 ALA A N 1
ATOM 692 C CA . ALA A 1 89 ? -21.460 -6.663 25.954 1.00 97.62 89 ALA A CA 1
ATOM 693 C C . ALA A 1 89 ? -22.409 -7.315 24.932 1.00 97.62 89 ALA A C 1
ATOM 695 O O . ALA A 1 89 ? -22.134 -7.306 23.730 1.00 97.62 89 ALA A O 1
ATOM 696 N N . GLU A 1 90 ? -23.564 -7.804 25.394 1.00 97.19 90 GLU A N 1
ATOM 697 C CA . GLU A 1 90 ? -24.615 -8.362 24.538 1.00 97.19 90 GLU A CA 1
ATOM 698 C C . GLU A 1 90 ? -25.184 -7.322 23.553 1.00 97.19 90 GLU A C 1
ATOM 700 O O . GLU A 1 90 ? -25.267 -7.593 22.353 1.00 97.19 90 GLU A O 1
ATOM 705 N N . LEU A 1 91 ? -25.546 -6.125 24.033 1.00 96.75 91 LEU A N 1
ATOM 706 C CA . LEU A 1 91 ? -26.171 -5.071 23.220 1.00 96.75 91 LEU A CA 1
ATOM 707 C C . LEU A 1 91 ? -25.227 -4.517 22.146 1.00 96.75 91 LEU A C 1
ATOM 709 O O . LEU A 1 91 ? -25.635 -4.314 21.001 1.00 96.75 91 LEU A O 1
ATOM 713 N N . VAL A 1 92 ? -23.962 -4.297 22.505 1.00 96.62 92 VAL A N 1
ATOM 714 C CA . VAL A 1 92 ? -22.939 -3.724 21.613 1.00 96.62 92 VAL A CA 1
ATOM 715 C C . VAL A 1 92 ? -22.256 -4.805 20.758 1.00 96.62 92 VAL A C 1
ATOM 717 O O . VAL A 1 92 ? -21.550 -4.493 19.795 1.00 96.62 92 VAL A O 1
ATOM 720 N N . LYS A 1 93 ? -22.525 -6.086 21.049 1.00 97.00 93 LYS A N 1
ATOM 721 C CA . LYS A 1 93 ? -21.956 -7.265 20.376 1.00 97.00 93 LYS A CA 1
ATOM 722 C C . LYS A 1 93 ? -20.429 -7.292 20.454 1.00 97.00 93 LYS A C 1
ATOM 724 O O . LYS A 1 93 ? -19.738 -7.433 19.444 1.00 97.00 93 LYS A O 1
ATOM 729 N N . VAL A 1 94 ? -19.914 -7.138 21.667 1.00 96.81 94 VAL A N 1
ATOM 730 C CA . VAL A 1 94 ? -18.486 -7.226 22.006 1.00 96.81 94 VAL A CA 1
ATOM 731 C C . VAL A 1 94 ? -18.306 -8.168 23.194 1.00 96.81 94 VAL A C 1
ATOM 733 O O . VAL A 1 94 ? -19.281 -8.590 23.812 1.00 96.81 94 VAL A O 1
ATOM 736 N N . SER A 1 95 ? -17.070 -8.542 23.521 1.00 97.44 95 SER A N 1
ATOM 737 C CA . SER A 1 95 ? -16.822 -9.378 24.697 1.00 97.44 95 SER A CA 1
ATOM 738 C C . SER A 1 95 ? -16.916 -8.559 25.989 1.00 97.44 95 SER A C 1
ATOM 740 O O . SER A 1 95 ? -16.604 -7.369 26.013 1.00 97.44 95 S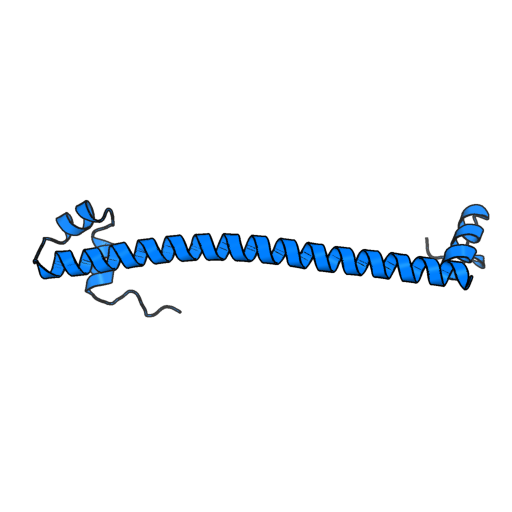ER A O 1
ATOM 742 N N . VAL A 1 96 ? -17.290 -9.214 27.092 1.00 96.56 96 VAL A N 1
ATOM 743 C CA . VAL A 1 96 ? -17.264 -8.615 28.442 1.00 96.56 96 VAL A CA 1
ATOM 744 C C . VAL A 1 96 ? -15.872 -8.071 28.771 1.00 96.56 96 VAL A C 1
ATOM 746 O O . VAL A 1 96 ? -15.753 -6.967 29.296 1.00 96.56 96 VAL A O 1
ATOM 749 N N . GLN A 1 97 ? -14.821 -8.806 28.396 1.00 95.94 97 GLN A N 1
ATOM 750 C CA . GLN A 1 97 ? -13.438 -8.365 28.561 1.00 95.94 97 GLN A CA 1
ATOM 751 C C . GLN A 1 97 ? -13.182 -7.029 27.849 1.00 95.94 97 GLN A C 1
ATOM 753 O O . GLN A 1 97 ? -12.603 -6.125 28.437 1.00 95.94 97 GLN A O 1
ATOM 758 N N . GLN A 1 98 ? -13.661 -6.871 26.616 1.00 95.50 98 GLN A N 1
ATOM 759 C CA . GLN A 1 98 ? -13.440 -5.657 25.836 1.00 95.50 98 GLN A CA 1
ATOM 760 C C . GLN A 1 98 ? -14.208 -4.451 26.397 1.00 95.50 98 GLN A C 1
ATOM 762 O O . GLN A 1 98 ? -13.685 -3.339 26.415 1.00 95.50 98 GLN A O 1
ATOM 767 N N . VAL A 1 99 ? -15.413 -4.672 26.936 1.00 96.50 99 VAL A N 1
ATOM 768 C CA . VAL A 1 99 ? -16.145 -3.646 27.700 1.00 96.50 99 VAL A CA 1
ATOM 769 C C . VAL A 1 99 ? -15.335 -3.216 28.927 1.00 96.50 99 VAL A C 1
ATOM 771 O O . VAL A 1 99 ? -15.135 -2.023 29.148 1.00 96.50 99 VAL A O 1
AT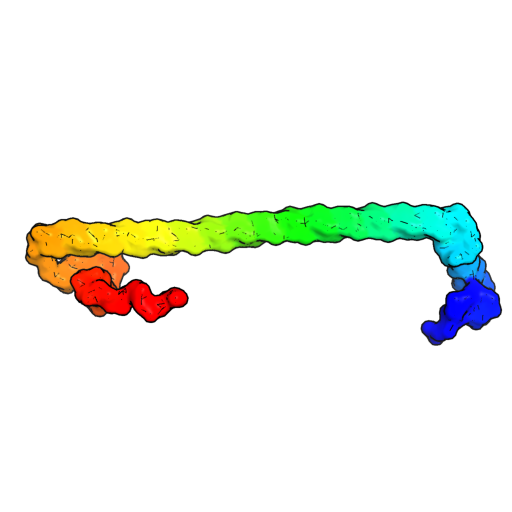OM 774 N N . GLN A 1 100 ? -14.816 -4.173 29.701 1.00 95.00 100 GLN A N 1
ATOM 775 C CA . GLN A 1 100 ? -13.984 -3.885 30.872 1.00 95.00 100 GLN A CA 1
ATOM 776 C C . GLN A 1 100 ? -12.697 -3.141 30.495 1.00 95.00 100 GLN A C 1
ATOM 778 O O . GLN A 1 100 ? -12.317 -2.190 31.175 1.00 95.00 100 GLN A O 1
ATOM 783 N N . GLU A 1 101 ? -12.033 -3.525 29.406 1.00 94.94 101 GLU A N 1
ATOM 784 C CA . GLU A 1 101 ? -10.834 -2.848 28.897 1.00 94.94 101 GLU A CA 1
ATOM 785 C C . GLU A 1 101 ? -11.113 -1.386 28.534 1.00 94.94 101 GLU A C 1
ATOM 787 O O . GLU A 1 101 ? -10.340 -0.503 28.916 1.00 94.94 101 GLU A O 1
ATOM 792 N N . TRP A 1 102 ? -12.229 -1.109 27.851 1.00 94.75 102 TRP A N 1
ATOM 793 C CA . TRP A 1 102 ? -12.619 0.255 27.493 1.00 94.75 102 TRP A CA 1
ATOM 794 C C . TRP A 1 102 ? -12.975 1.112 28.708 1.00 94.75 102 TRP A C 1
ATOM 796 O O . TRP A 1 102 ? -12.558 2.267 28.759 1.00 94.75 102 TRP A O 1
ATOM 806 N N . LEU A 1 103 ? -13.675 0.551 29.698 1.00 92.56 103 LEU A N 1
ATOM 807 C CA . LEU A 1 103 ? -14.067 1.270 30.915 1.00 92.56 103 LEU A CA 1
ATOM 808 C C . LEU A 1 103 ? -12.901 1.488 31.895 1.00 92.56 103 LEU A C 1
ATOM 810 O O . LEU A 1 103 ? -12.901 2.464 32.639 1.00 92.56 103 LEU A O 1
ATOM 814 N N . THR A 1 104 ? -11.900 0.602 31.906 1.00 88.75 104 THR A N 1
ATOM 815 C CA . THR A 1 104 ? -10.747 0.676 32.830 1.00 88.75 104 THR A CA 1
ATOM 816 C C . THR A 1 104 ? -9.532 1.413 32.260 1.00 88.75 104 THR A C 1
ATOM 818 O O . THR A 1 104 ? -8.523 1.548 32.952 1.00 88.75 104 THR A O 1
ATOM 821 N N . GLY A 1 105 ? -9.605 1.900 31.016 1.00 72.12 105 GLY A N 1
ATOM 822 C CA . GLY A 1 105 ? -8.561 2.727 30.401 1.00 72.12 105 GLY A CA 1
ATOM 823 C C . GLY A 1 105 ? -7.268 1.986 30.033 1.00 72.12 105 GLY A C 1
ATOM 824 O O . GLY A 1 105 ? -6.249 2.625 29.792 1.00 72.12 105 GLY A O 1
ATOM 825 N N . LYS A 1 106 ? -7.272 0.646 29.968 1.00 56.44 106 LYS A N 1
ATOM 826 C CA . LYS A 1 106 ? -6.064 -0.154 29.666 1.00 56.44 106 LYS A CA 1
ATOM 827 C C . LYS A 1 106 ? -5.689 -0.233 28.177 1.00 56.44 106 LYS A C 1
ATOM 829 O O . LYS A 1 106 ? -4.726 -0.915 27.843 1.00 56.44 106 LYS A O 1
ATOM 834 N N . ALA A 1 107 ? -6.417 0.438 27.286 1.00 53.53 107 ALA A N 1
ATOM 835 C CA . ALA A 1 107 ? -6.332 0.184 25.845 1.00 53.53 107 ALA A CA 1
ATOM 836 C C . ALA A 1 107 ? -5.377 1.094 25.042 1.00 53.53 107 ALA A C 1
ATOM 838 O O . ALA A 1 107 ? -5.134 0.784 23.883 1.00 53.53 107 ALA A O 1
ATOM 839 N N . ASP A 1 108 ? -4.801 2.157 25.617 1.00 49.44 108 ASP A N 1
ATOM 840 C CA . ASP A 1 108 ? -4.124 3.195 24.811 1.00 49.44 108 ASP A CA 1
ATOM 841 C C . ASP A 1 108 ? -2.595 3.325 25.063 1.00 49.44 108 ASP A C 1
ATOM 843 O O . ASP A 1 108 ? -2.005 4.347 24.731 1.00 49.44 108 ASP A O 1
ATOM 847 N N . ILE A 1 109 ? -1.918 2.307 25.628 1.00 45.34 109 ILE A N 1
ATOM 848 C CA . ILE A 1 109 ? -0.455 2.343 25.918 1.00 45.34 109 ILE A CA 1
ATOM 849 C C . ILE A 1 109 ? 0.411 1.510 24.949 1.00 45.34 109 ILE A C 1
ATOM 851 O O . ILE A 1 109 ? 1.516 1.095 25.299 1.00 45.34 109 ILE A O 1
ATOM 855 N N . ALA A 1 110 ? -0.059 1.237 23.734 1.00 41.97 110 ALA A N 1
ATOM 856 C CA . ALA A 1 110 ? 0.757 0.574 22.716 1.00 41.97 110 ALA A CA 1
ATOM 857 C C . ALA A 1 110 ? 0.587 1.263 21.357 1.00 41.97 110 ALA A C 1
ATOM 859 O O . ALA A 1 110 ? -0.304 0.917 20.583 1.00 41.97 110 ALA A O 1
ATOM 860 N N . GLY A 1 111 ? 1.454 2.244 21.103 1.00 35.34 111 GLY A N 1
ATOM 861 C CA . GLY A 1 111 ? 1.660 2.924 19.825 1.00 35.34 111 GLY A CA 1
ATOM 862 C C . GLY A 1 111 ? 3.065 3.496 19.776 1.00 35.34 111 GLY A C 1
ATOM 863 O O . GLY A 1 111 ? 3.387 4.275 20.700 1.00 35.34 111 GLY A O 1
#

pLDDT: mean 92.21, std 12.6, range [35.34, 98.62]

Radius of gyration: 31.96 Å; chains: 1; bounding box: 59×22×74 Å

Organism: NCBI:txid2838635

Sequence (111 aa):
FHCKSASEMYSEVLSGRVRTLKETEEGIEEMCRELEELYQMGMMDGRAEGRSEGIALGRAEGRSEGERMAKKEMVFSLAEIELPVEKIAELVKVSVQQVQEWLTGKADIAG